Protein AF-A0A7S1SZM1-F1 (afdb_monomer)

Mean predicted aligned error: 5.39 Å

Secondary structure (DSSP, 8-state):
------SS----SS-------PPPSSTTTSSS--SS----SS----SSPPP-SS-------PPPSSTT-SS---SS----SS----SS----------SSSSSSSS--SS----SS----SS-----------STT-SSS----

Radius of gyration: 26.04 Å; Cα contacts (8 Å, |Δi|>4): 74; chains: 1; bounding box: 61×28×72 Å

Structure (mmCIF, N/CA/C/O backbone):
data_AF-A0A7S1SZM1-F1
#
_entry.id   AF-A0A7S1SZM1-F1
#
loop_
_atom_site.group_PDB
_atom_site.id
_atom_site.type_symbol
_atom_site.label_atom_id
_atom_site.label_alt_id
_atom_site.label_comp_id
_atom_site.label_asym_id
_atom_site.label_entity_id
_atom_site.label_seq_id
_atom_site.pdbx_PDB_ins_code
_atom_site.Cartn_x
_atom_site.Cartn_y
_atom_site.Cartn_z
_atom_site.occupancy
_atom_site.B_iso_or_equiv
_atom_site.auth_seq_id
_atom_site.auth_comp_id
_atom_site.auth_asym_id
_atom_site.auth_atom_id
_atom_site.pdbx_PDB_model_num
ATOM 1 N N . TYR A 1 1 ? 31.165 13.789 -30.036 1.00 45.91 1 TYR A N 1
ATOM 2 C CA . TYR A 1 1 ? 30.736 12.527 -29.411 1.00 45.91 1 TYR A CA 1
ATOM 3 C C . TYR A 1 1 ? 30.428 11.530 -30.510 1.00 45.91 1 TYR A C 1
ATOM 5 O O . TYR A 1 1 ? 29.556 11.804 -31.322 1.00 45.91 1 TYR A O 1
ATOM 13 N N . TYR A 1 2 ? 31.184 10.436 -30.593 1.00 59.00 2 TYR A N 1
ATOM 14 C CA . TYR A 1 2 ? 30.851 9.320 -31.479 1.00 59.00 2 TYR A CA 1
ATOM 15 C C . TYR A 1 2 ? 29.975 8.365 -30.669 1.00 59.00 2 TYR A C 1
ATOM 17 O O . TYR A 1 2 ? 30.460 7.737 -29.734 1.00 59.00 2 TYR A O 1
ATOM 25 N N . GLY A 1 3 ? 28.678 8.346 -30.960 1.00 83.19 3 GLY A N 1
ATOM 26 C CA . GLY A 1 3 ? 27.709 7.448 -30.333 1.00 83.19 3 GLY A CA 1
ATOM 27 C C . GLY A 1 3 ? 27.040 6.566 -31.381 1.00 83.19 3 GLY A C 1
ATOM 28 O O . GLY A 1 3 ? 27.082 6.869 -32.574 1.00 83.19 3 GLY A O 1
ATOM 29 N N . LEU A 1 4 ? 26.411 5.482 -30.935 1.00 90.06 4 LEU A N 1
ATOM 30 C CA . LEU A 1 4 ? 25.527 4.683 -31.776 1.00 90.06 4 LEU A CA 1
ATOM 31 C C . LEU A 1 4 ? 24.160 5.376 -31.858 1.00 90.06 4 LEU A C 1
ATOM 33 O O . LEU A 1 4 ? 23.518 5.596 -30.836 1.00 90.06 4 LEU A O 1
ATOM 37 N N . ASN A 1 5 ? 23.704 5.693 -33.068 1.00 92.81 5 ASN A N 1
ATOM 38 C CA . ASN A 1 5 ? 22.333 6.124 -33.324 1.00 92.81 5 ASN A CA 1
ATOM 39 C C . ASN A 1 5 ? 21.630 5.044 -34.154 1.00 92.81 5 ASN A C 1
ATOM 41 O O . ASN A 1 5 ? 22.126 4.668 -35.216 1.00 92.81 5 ASN A O 1
ATOM 45 N N . VAL A 1 6 ? 20.497 4.537 -33.667 1.00 93.81 6 VAL A N 1
ATOM 46 C CA . VAL A 1 6 ? 19.651 3.582 -34.393 1.00 93.81 6 VAL A CA 1
ATOM 47 C C . VAL A 1 6 ? 18.266 4.201 -34.539 1.00 93.81 6 VAL A C 1
ATOM 49 O O . VAL A 1 6 ? 17.638 4.534 -33.542 1.00 93.81 6 VAL A O 1
ATOM 52 N N . GLY A 1 7 ? 17.797 4.375 -35.777 1.00 93.19 7 GLY A N 1
ATOM 53 C CA . GLY A 1 7 ? 16.526 5.058 -36.066 1.00 93.19 7 GLY A CA 1
ATOM 54 C C . GLY A 1 7 ? 15.273 4.175 -36.014 1.00 93.19 7 GLY A C 1
ATOM 55 O O . GLY A 1 7 ? 14.173 4.682 -36.206 1.00 93.19 7 GLY A O 1
ATOM 56 N N . LEU A 1 8 ? 15.430 2.864 -35.806 1.00 94.06 8 LEU A N 1
ATOM 57 C CA . LEU A 1 8 ? 14.348 1.873 -35.741 1.00 94.06 8 LEU A CA 1
ATOM 58 C C . LEU A 1 8 ? 14.613 0.901 -34.572 1.00 94.06 8 LEU A C 1
ATOM 60 O O . LEU A 1 8 ? 15.025 1.318 -33.494 1.00 94.06 8 LEU A O 1
ATOM 64 N N . THR A 1 9 ? 14.380 -0.397 -34.766 1.00 94.56 9 THR A N 1
ATOM 65 C CA . THR A 1 9 ? 14.535 -1.434 -33.742 1.00 94.56 9 THR A CA 1
ATOM 66 C C . THR A 1 9 ? 15.941 -2.028 -33.738 1.00 94.56 9 THR A C 1
ATOM 68 O O . THR A 1 9 ? 16.487 -2.366 -34.788 1.00 94.56 9 THR A O 1
ATOM 71 N N . THR A 1 10 ? 16.480 -2.249 -32.540 1.00 95.69 10 THR A N 1
ATOM 72 C CA . THR A 1 10 ? 17.675 -3.071 -32.315 1.00 95.69 10 THR A CA 1
ATOM 73 C C . THR A 1 10 ? 17.266 -4.348 -31.587 1.00 95.69 10 THR A C 1
ATOM 75 O O . THR A 1 10 ? 16.550 -4.287 -30.591 1.00 95.69 10 THR A O 1
ATOM 78 N N . THR A 1 11 ? 17.741 -5.507 -32.042 1.00 96.38 11 THR A N 1
ATOM 79 C CA . THR A 1 11 ? 17.552 -6.792 -31.350 1.00 96.38 11 THR A CA 1
ATOM 80 C C . THR A 1 11 ? 18.909 -7.355 -30.950 1.00 96.38 11 THR A C 1
ATOM 82 O O . THR A 1 11 ? 19.776 -7.545 -31.800 1.00 96.38 11 THR A O 1
ATOM 85 N N . LEU A 1 12 ? 19.097 -7.631 -29.659 1.00 96.06 12 LEU A N 1
ATOM 86 C CA . LEU A 1 12 ? 20.296 -8.275 -29.127 1.00 96.06 12 LEU A CA 1
ATOM 87 C C . LEU A 1 12 ? 19.905 -9.668 -28.633 1.00 96.06 12 LEU A C 1
ATOM 89 O O . LEU A 1 12 ? 19.052 -9.806 -27.766 1.00 96.06 12 LEU A O 1
ATOM 93 N N . GLY A 1 13 ? 20.518 -10.713 -29.192 1.00 97.12 13 GLY A N 1
ATOM 94 C CA . GLY A 1 13 ? 20.198 -12.105 -28.841 1.00 97.12 13 GLY A CA 1
ATOM 95 C C . GLY A 1 13 ? 20.842 -12.601 -27.541 1.00 97.12 13 GLY A C 1
ATOM 96 O O . GLY A 1 13 ? 20.712 -13.774 -27.201 1.00 97.12 13 GLY A O 1
ATOM 97 N N . ARG A 1 14 ? 21.603 -11.742 -26.854 1.00 96.69 14 ARG A N 1
ATOM 98 C CA . ARG A 1 14 ? 22.339 -12.045 -25.619 1.00 96.69 14 ARG A CA 1
ATOM 99 C C . ARG A 1 14 ? 22.301 -10.828 -24.684 1.00 96.69 14 ARG A C 1
ATOM 101 O O . ARG A 1 14 ? 21.458 -9.951 -24.824 1.00 96.69 14 ARG A O 1
ATOM 108 N N . GLN A 1 15 ? 23.219 -10.797 -23.727 1.00 96.38 15 GLN A N 1
ATOM 109 C CA . GLN A 1 15 ? 23.346 -9.764 -22.711 1.00 96.38 15 GLN A CA 1
ATOM 110 C C . GLN A 1 15 ? 23.700 -8.388 -23.291 1.00 96.38 15 GLN A C 1
ATOM 112 O O . GLN A 1 15 ? 24.522 -8.270 -24.200 1.00 96.38 15 GLN A O 1
ATOM 117 N N . VAL A 1 16 ? 23.129 -7.357 -22.673 1.00 96.69 16 VAL A N 1
ATOM 118 C CA . VAL A 1 16 ? 23.573 -5.964 -22.761 1.00 96.69 16 VAL A CA 1
ATOM 119 C C . VAL A 1 16 ? 24.152 -5.589 -21.400 1.00 96.69 16 VAL A 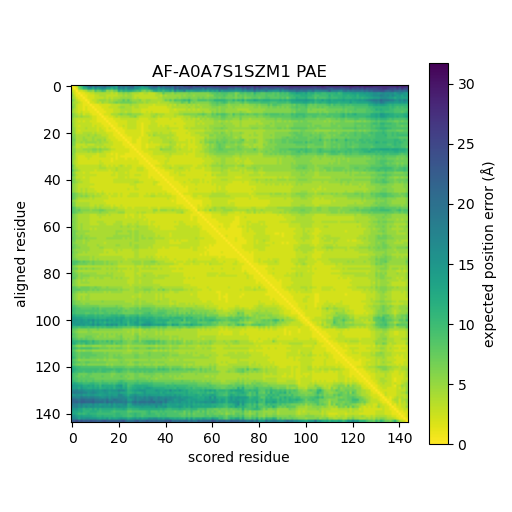C 1
ATOM 121 O O . VAL A 1 16 ? 23.562 -5.932 -20.379 1.00 96.69 16 VAL A O 1
ATOM 124 N N . SER A 1 17 ? 25.302 -4.921 -21.370 1.00 96.50 17 SER A N 1
ATOM 125 C CA . SER A 1 17 ? 25.926 -4.436 -20.136 1.00 96.50 17 SER A CA 1
ATOM 126 C C . SER A 1 17 ? 26.188 -2.941 -20.264 1.00 96.50 17 SER A C 1
ATOM 128 O O . SER A 1 17 ? 26.717 -2.494 -21.281 1.00 96.50 17 SER A O 1
ATOM 130 N N . MET A 1 18 ? 25.800 -2.189 -19.236 1.00 96.56 18 MET A N 1
ATOM 131 C CA . MET A 1 18 ? 26.128 -0.777 -19.068 1.00 96.56 18 MET A CA 1
ATOM 132 C C . MET A 1 18 ? 27.100 -0.673 -17.898 1.00 96.56 18 MET A C 1
ATOM 134 O O . MET A 1 18 ? 26.878 -1.299 -16.865 1.00 96.56 18 MET A O 1
ATOM 138 N N . LEU A 1 19 ? 28.194 0.060 -18.088 1.00 95.94 19 LEU A N 1
ATOM 139 C CA . LEU A 1 19 ? 29.314 0.094 -17.141 1.00 95.94 19 LEU A CA 1
ATOM 140 C C . LEU A 1 19 ? 29.366 1.374 -16.305 1.00 95.94 19 LEU A C 1
ATOM 142 O O . LEU A 1 19 ? 30.233 1.491 -15.446 1.00 95.94 19 LEU A O 1
ATOM 146 N N . ASP A 1 20 ? 28.487 2.338 -16.576 1.00 95.56 20 ASP A N 1
ATOM 147 C CA . ASP A 1 20 ? 28.383 3.532 -15.747 1.00 95.56 20 ASP A CA 1
ATOM 148 C C . ASP A 1 20 ? 27.796 3.144 -14.384 1.00 95.56 20 ASP A C 1
ATOM 150 O O . ASP A 1 20 ? 26.691 2.608 -14.301 1.00 95.56 20 ASP A O 1
ATOM 154 N N . THR A 1 21 ? 28.582 3.358 -13.330 1.00 95.44 21 THR A N 1
ATOM 155 C CA . THR A 1 21 ? 28.248 3.025 -11.940 1.00 95.44 21 THR A CA 1
ATOM 156 C C . THR A 1 21 ? 27.794 4.247 -11.146 1.00 95.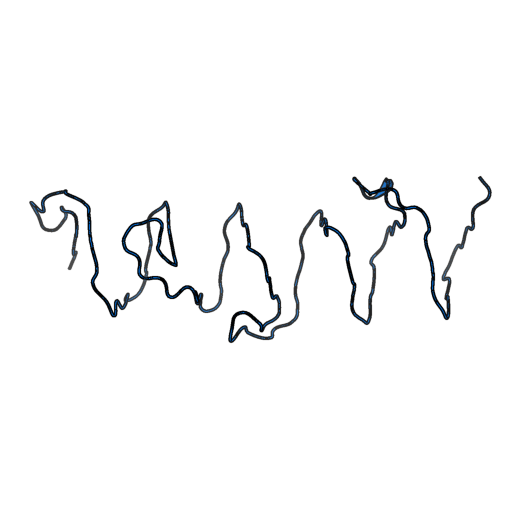44 21 THR A C 1
ATOM 158 O O . THR A 1 21 ? 27.751 4.189 -9.920 1.00 95.44 21 THR A O 1
ATOM 161 N N . THR A 1 22 ? 27.552 5.378 -11.807 1.00 94.81 22 THR A N 1
ATOM 162 C CA . THR A 1 22 ? 27.085 6.598 -11.147 1.00 94.81 22 THR A CA 1
ATOM 163 C C . THR A 1 22 ? 25.652 6.399 -10.661 1.00 94.81 22 THR A C 1
ATOM 165 O O . THR A 1 22 ? 24.771 6.043 -11.446 1.00 94.81 22 THR A O 1
ATOM 168 N N . ASP A 1 23 ? 25.412 6.634 -9.369 1.00 94.12 23 ASP A N 1
ATOM 169 C CA . ASP A 1 23 ? 24.061 6.610 -8.811 1.00 94.12 23 ASP A CA 1
ATOM 170 C C . ASP A 1 23 ? 23.204 7.697 -9.467 1.00 94.12 23 ASP A C 1
ATOM 172 O O . ASP A 1 23 ? 23.595 8.863 -9.548 1.00 94.12 23 ASP A O 1
ATOM 176 N N . ALA A 1 24 ? 22.009 7.321 -9.913 1.00 95.69 24 ALA A N 1
ATOM 177 C CA . ALA A 1 24 ? 21.058 8.266 -10.471 1.00 95.69 24 ALA A CA 1
ATOM 178 C C . ALA A 1 24 ? 20.295 8.974 -9.346 1.00 95.69 24 ALA A C 1
ATOM 180 O O . ALA A 1 24 ? 19.659 8.313 -8.523 1.00 95.69 24 ALA A O 1
ATOM 181 N N . THR A 1 25 ? 20.269 10.308 -9.352 1.00 93.75 25 THR A N 1
ATOM 182 C CA . THR A 1 25 ? 19.337 11.084 -8.508 1.00 93.75 25 THR A CA 1
ATOM 183 C C . THR A 1 25 ? 18.162 11.651 -9.308 1.00 93.75 25 THR A C 1
ATOM 185 O O . THR A 1 25 ? 17.185 12.146 -8.746 1.00 93.75 25 THR A O 1
ATOM 188 N N . SER A 1 26 ? 18.217 11.520 -10.636 1.00 93.88 26 SER A N 1
ATOM 189 C CA . SER A 1 26 ? 17.157 11.870 -11.579 1.00 93.88 26 SER A CA 1
ATOM 190 C C . SER A 1 26 ? 17.176 10.950 -12.804 1.00 93.88 26 SER A C 1
ATOM 192 O O . SER A 1 26 ? 18.149 10.239 -13.057 1.00 93.88 26 SER A O 1
ATOM 194 N N . ILE A 1 27 ? 16.116 10.996 -13.620 1.00 94.00 27 ILE A N 1
ATOM 195 C CA . ILE A 1 27 ? 16.035 10.189 -14.848 1.00 94.00 27 ILE A CA 1
ATOM 196 C C . ILE A 1 27 ? 17.148 10.506 -15.854 1.00 94.00 27 ILE A C 1
ATOM 198 O O . ILE A 1 27 ? 17.493 9.639 -16.640 1.00 94.00 27 ILE A O 1
ATOM 202 N N . SER A 1 28 ? 17.698 11.725 -15.868 1.00 91.56 28 SER A N 1
ATOM 203 C CA . SER A 1 28 ? 18.708 12.144 -16.852 1.00 91.56 28 SER A CA 1
ATOM 204 C C . SER A 1 28 ? 20.136 11.772 -16.465 1.00 91.56 28 SER A C 1
ATOM 206 O O . SER A 1 28 ? 21.019 11.816 -17.315 1.00 91.56 28 SER A O 1
ATOM 208 N N . GLU A 1 29 ? 20.363 11.430 -15.198 1.00 92.31 29 GLU A N 1
ATOM 209 C CA . GLU A 1 29 ? 21.671 11.012 -14.680 1.00 92.31 29 GLU A CA 1
ATOM 210 C C . GLU A 1 29 ? 21.875 9.495 -14.759 1.00 92.31 29 GLU A C 1
ATOM 212 O O . GLU A 1 29 ? 22.987 9.014 -14.574 1.00 92.31 29 GLU A O 1
ATOM 217 N N . ALA A 1 30 ? 20.814 8.730 -15.026 1.00 94.81 30 ALA A N 1
ATOM 218 C CA . ALA A 1 30 ? 20.876 7.277 -15.040 1.00 94.81 30 ALA A CA 1
ATOM 219 C C . ALA A 1 30 ? 21.697 6.725 -16.217 1.00 94.81 30 ALA A C 1
ATOM 221 O O . ALA A 1 30 ? 21.572 7.178 -17.356 1.00 94.81 30 ALA A O 1
ATOM 222 N N . ALA A 1 31 ? 22.440 5.644 -15.957 1.00 95.62 31 ALA A N 1
ATOM 223 C CA . ALA A 1 31 ? 23.192 4.887 -16.963 1.00 95.62 31 ALA A CA 1
ATOM 224 C C . ALA A 1 31 ? 22.320 4.368 -18.128 1.00 95.62 31 ALA A C 1
ATOM 226 O O . ALA A 1 31 ? 22.805 4.159 -19.241 1.00 95.62 31 ALA A O 1
ATOM 227 N N . VAL A 1 32 ? 21.027 4.144 -17.872 1.00 95.62 32 VAL A N 1
ATOM 228 C CA . VAL A 1 32 ? 20.024 3.779 -18.877 1.00 95.62 32 VAL A CA 1
ATOM 229 C C . VAL A 1 32 ? 18.832 4.710 -18.743 1.00 95.62 32 VAL A C 1
ATOM 231 O O . VAL A 1 32 ? 18.235 4.808 -17.674 1.00 95.62 32 VAL A O 1
ATOM 234 N N . THR A 1 33 ? 18.440 5.329 -19.853 1.00 95.19 33 THR A N 1
ATOM 235 C CA . THR A 1 33 ? 17.230 6.146 -19.945 1.00 95.19 33 THR A CA 1
ATOM 236 C C . THR A 1 33 ? 16.332 5.614 -21.056 1.00 95.19 33 THR A C 1
ATOM 238 O O . THR A 1 33 ? 16.794 5.238 -22.134 1.00 95.19 33 THR A O 1
ATOM 241 N N . LEU A 1 34 ? 15.032 5.538 -20.780 1.00 95.25 34 LEU A N 1
ATOM 242 C CA . LEU A 1 34 ? 14.015 5.060 -21.713 1.00 95.25 34 LEU A CA 1
ATOM 243 C C . LEU A 1 34 ? 12.926 6.124 -21.785 1.00 95.25 34 LEU A C 1
ATOM 245 O O . LEU A 1 34 ? 12.262 6.401 -20.793 1.00 95.25 34 LEU A O 1
ATOM 249 N N . SER A 1 35 ? 12.744 6.738 -22.954 1.00 94.00 35 SER A N 1
ATOM 250 C CA . SER A 1 35 ? 11.673 7.727 -23.147 1.00 94.00 35 SER A CA 1
ATOM 251 C C . SER A 1 35 ? 10.286 7.085 -23.292 1.00 94.00 35 SER A C 1
ATOM 253 O O . SER A 1 35 ? 9.280 7.776 -23.173 1.00 94.00 35 SER A O 1
ATOM 255 N N . GLY A 1 36 ? 10.235 5.780 -23.588 1.00 95.38 36 GLY A N 1
ATOM 256 C CA . GLY A 1 36 ? 9.014 4.976 -23.660 1.00 95.38 36 GLY A CA 1
ATOM 257 C C . GLY A 1 36 ? 8.905 3.971 -22.510 1.00 95.38 36 GLY A C 1
ATOM 258 O O . GLY A 1 36 ? 9.680 4.006 -21.559 1.00 95.38 36 GLY A O 1
ATOM 259 N N . GLY A 1 37 ? 7.945 3.050 -22.613 1.00 95.94 37 GLY A N 1
ATOM 260 C CA . GLY A 1 37 ? 7.764 1.983 -21.627 1.00 95.94 37 GLY A CA 1
ATOM 261 C C . GLY A 1 37 ? 8.875 0.926 -21.659 1.00 95.94 37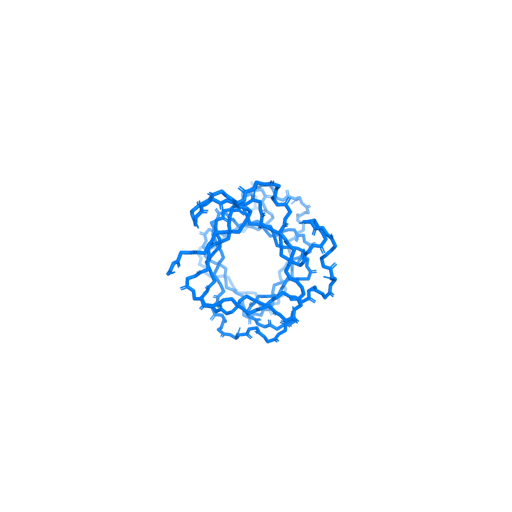 GLY A C 1
ATOM 262 O O . GLY A 1 37 ? 9.496 0.682 -22.693 1.00 95.94 37 GLY A O 1
ATOM 263 N N . MET A 1 38 ? 9.073 0.264 -20.520 1.00 96.69 38 MET A N 1
ATOM 264 C CA . MET A 1 38 ? 9.905 -0.930 -20.373 1.00 96.69 38 MET A CA 1
ATOM 265 C C . MET A 1 38 ? 8.995 -2.157 -20.264 1.00 96.69 38 MET A C 1
ATOM 267 O O . MET A 1 38 ? 8.097 -2.180 -19.427 1.00 96.69 38 MET A O 1
ATOM 271 N N . GLY A 1 39 ? 9.244 -3.186 -21.073 1.00 96.94 39 GLY A N 1
ATOM 272 C CA . GLY A 1 39 ? 8.615 -4.497 -20.919 1.00 96.94 39 GLY A CA 1
ATOM 273 C C . GLY A 1 39 ? 9.633 -5.519 -20.429 1.00 96.94 39 GLY A C 1
ATOM 274 O O . GLY A 1 39 ? 10.696 -5.657 -21.032 1.00 96.94 39 GLY A O 1
ATOM 275 N N . VAL A 1 40 ? 9.304 -6.257 -19.368 1.00 97.81 40 VAL A N 1
ATOM 276 C CA . VAL A 1 40 ? 10.141 -7.343 -18.841 1.00 97.81 40 VAL A CA 1
ATOM 277 C C . VAL A 1 40 ? 9.277 -8.594 -18.715 1.00 97.81 40 VAL A C 1
ATOM 279 O O . VAL A 1 40 ? 8.253 -8.581 -18.046 1.00 97.81 40 VAL A O 1
ATOM 282 N N . ALA A 1 41 ? 9.657 -9.673 -19.400 1.00 97.56 41 ALA A N 1
ATOM 283 C CA . ALA A 1 41 ? 8.883 -10.923 -19.425 1.00 97.56 41 ALA A CA 1
ATOM 284 C C . ALA A 1 41 ? 9.155 -11.848 -18.222 1.00 97.56 41 ALA A C 1
ATOM 286 O O . ALA A 1 41 ? 8.564 -12.922 -18.108 1.00 97.56 41 ALA A O 1
ATOM 287 N N . LYS A 1 42 ? 10.130 -11.477 -17.395 1.00 97.50 42 LYS A N 1
ATOM 288 C CA . LYS A 1 42 ? 10.669 -12.229 -16.261 1.00 97.50 42 LYS A CA 1
ATOM 289 C C . LYS A 1 42 ? 10.957 -11.247 -15.126 1.00 97.50 42 LYS A C 1
ATOM 291 O O . LYS A 1 42 ? 10.583 -10.080 -15.208 1.00 97.50 42 LYS A O 1
ATOM 296 N N . ASP A 1 43 ? 11.630 -11.730 -14.098 1.00 97.50 43 ASP A N 1
ATOM 297 C CA . ASP A 1 43 ? 11.896 -10.966 -12.889 1.00 97.50 43 ASP A CA 1
ATOM 298 C C . ASP A 1 43 ? 12.861 -9.800 -13.135 1.00 97.50 43 ASP A C 1
ATOM 300 O O . ASP A 1 43 ? 13.752 -9.852 -13.990 1.00 97.50 43 ASP A O 1
ATOM 304 N N . VAL A 1 44 ? 12.689 -8.745 -12.341 1.00 97.75 44 VAL A N 1
ATOM 305 C CA . VAL A 1 44 ? 13.612 -7.612 -12.250 1.00 97.75 44 VAL A CA 1
ATOM 306 C C . VAL A 1 44 ? 14.254 -7.655 -10.872 1.00 97.75 44 VAL A C 1
ATOM 308 O O . VAL A 1 44 ? 13.560 -7.605 -9.862 1.00 97.75 44 VAL A O 1
ATOM 311 N N . HIS A 1 45 ? 15.581 -7.736 -10.822 1.00 97.56 45 HIS A N 1
ATOM 312 C CA . HIS A 1 45 ? 16.335 -7.709 -9.571 1.00 97.56 45 HIS A CA 1
ATOM 313 C C . HIS A 1 45 ? 16.962 -6.324 -9.403 1.00 97.56 45 HIS A C 1
ATOM 315 O O . HIS A 1 45 ? 17.824 -5.936 -10.192 1.00 97.56 45 HIS A O 1
ATOM 321 N N . ILE A 1 46 ? 16.538 -5.586 -8.377 1.00 97.25 46 ILE A N 1
ATOM 322 C CA . ILE A 1 46 ? 17.079 -4.266 -8.037 1.00 97.25 46 ILE A CA 1
ATOM 323 C C . ILE A 1 46 ? 17.918 -4.414 -6.767 1.00 97.25 46 ILE A C 1
ATOM 325 O O . ILE A 1 46 ? 17.400 -4.795 -5.725 1.00 97.25 46 ILE A O 1
ATOM 329 N N . GLY A 1 47 ? 19.221 -4.138 -6.856 1.00 96.00 47 GLY A N 1
ATOM 330 C CA . GLY A 1 47 ? 20.124 -4.204 -5.697 1.00 96.00 47 GLY A CA 1
ATOM 331 C C . GLY A 1 47 ? 20.062 -2.977 -4.778 1.00 96.00 47 GLY A C 1
ATOM 332 O O . GLY A 1 47 ? 20.590 -3.025 -3.673 1.00 96.00 47 GLY A O 1
ATOM 333 N N . GLY A 1 48 ? 19.450 -1.885 -5.246 1.00 94.38 48 GLY A N 1
ATOM 334 C CA . GLY A 1 48 ? 19.249 -0.642 -4.500 1.00 94.38 48 GLY A CA 1
ATOM 335 C C . GLY A 1 48 ? 17.768 -0.294 -4.335 1.00 94.38 48 GLY A C 1
ATOM 336 O O . GLY A 1 48 ? 16.902 -1.164 -4.335 1.00 94.38 48 GLY A O 1
ATOM 337 N N . ASN A 1 49 ? 17.472 0.999 -4.226 1.00 95.06 49 ASN A N 1
ATOM 338 C CA . ASN A 1 49 ? 16.102 1.485 -4.072 1.00 95.06 49 ASN A CA 1
ATOM 339 C C . ASN A 1 49 ? 15.391 1.625 -5.425 1.00 95.06 49 ASN A C 1
ATOM 341 O O . ASN A 1 49 ? 15.998 2.011 -6.425 1.00 95.06 49 ASN A O 1
ATOM 345 N N . LEU A 1 50 ? 14.078 1.386 -5.434 1.00 96.25 50 LEU A N 1
ATOM 346 C CA . LEU A 1 50 ? 13.202 1.716 -6.555 1.00 96.25 50 LEU A CA 1
ATOM 347 C C . LEU A 1 50 ? 12.528 3.070 -6.299 1.00 96.25 50 LEU A C 1
ATOM 349 O O . LEU A 1 50 ? 11.732 3.206 -5.374 1.00 96.25 50 LEU A O 1
ATOM 353 N N . PHE A 1 51 ? 12.812 4.058 -7.146 1.00 95.69 51 PHE A N 1
ATOM 354 C CA . PHE A 1 51 ? 12.156 5.365 -7.115 1.00 95.69 51 PHE A CA 1
ATOM 355 C C . PHE A 1 51 ? 11.108 5.456 -8.227 1.00 95.69 51 PHE A C 1
ATOM 357 O O . PHE A 1 51 ? 11.432 5.305 -9.404 1.00 95.69 51 PHE A O 1
ATOM 364 N N . VAL A 1 52 ? 9.852 5.727 -7.863 1.00 96.31 52 VAL A N 1
ATOM 365 C CA . VAL A 1 52 ? 8.731 5.854 -8.807 1.00 96.31 52 VAL A CA 1
ATOM 366 C C . VAL A 1 52 ? 8.080 7.218 -8.623 1.00 96.31 52 VAL A C 1
ATOM 368 O O . VAL A 1 52 ? 7.555 7.518 -7.559 1.00 96.31 52 VAL A O 1
ATOM 371 N N . ALA A 1 53 ? 8.111 8.052 -9.664 1.00 94.62 53 ALA A N 1
ATOM 372 C CA . 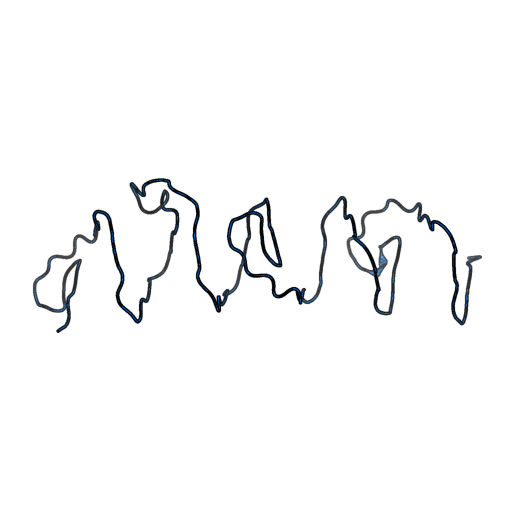ALA A 1 53 ? 7.618 9.431 -9.590 1.00 94.62 53 ALA A CA 1
ATOM 373 C C . ALA A 1 53 ? 6.084 9.549 -9.523 1.00 94.62 53 ALA A C 1
ATOM 375 O O . ALA A 1 53 ? 5.560 10.593 -9.146 1.00 94.62 53 ALA A O 1
ATOM 376 N N . SER A 1 54 ? 5.361 8.512 -9.948 1.00 95.25 54 SER A N 1
ATOM 377 C CA . SER A 1 54 ? 3.896 8.489 -9.942 1.00 95.25 54 SER A CA 1
ATOM 378 C C . SER A 1 54 ? 3.386 7.387 -9.020 1.00 95.25 54 SER A C 1
ATOM 380 O O . SER A 1 54 ? 3.423 7.549 -7.808 1.00 95.25 54 SER A O 1
ATOM 382 N N . GLY A 1 55 ? 2.924 6.264 -9.563 1.00 95.50 55 GLY A N 1
ATOM 383 C CA . GLY A 1 55 ? 2.389 5.167 -8.767 1.00 95.50 55 GLY A CA 1
ATOM 384 C C . GLY A 1 55 ? 2.764 3.815 -9.346 1.00 95.50 55 GLY A C 1
ATOM 385 O O . GLY A 1 55 ? 3.242 3.714 -10.477 1.00 95.50 55 GLY A O 1
ATOM 386 N N . ILE A 1 56 ? 2.522 2.783 -8.549 1.00 97.62 56 ILE A N 1
ATOM 387 C CA . ILE A 1 56 ? 2.695 1.382 -8.918 1.00 97.62 56 ILE A CA 1
ATOM 388 C C . ILE A 1 56 ? 1.313 0.734 -8.867 1.00 97.62 56 ILE A C 1
ATOM 390 O O . ILE A 1 56 ? 0.549 0.972 -7.933 1.00 97.62 56 ILE A O 1
ATOM 394 N N . GLN A 1 57 ? 0.990 -0.077 -9.870 1.00 97.56 57 GLN A N 1
ATOM 395 C CA . GLN A 1 57 ? -0.209 -0.904 -9.874 1.00 97.56 57 GLN A CA 1
ATOM 396 C C . GLN A 1 57 ? 0.204 -2.370 -9.962 1.00 97.56 57 GLN A C 1
ATOM 398 O O . GLN A 1 57 ? 0.888 -2.770 -10.903 1.00 97.56 57 GLN A O 1
ATOM 403 N N . PHE A 1 58 ? -0.257 -3.164 -9.002 1.00 97.81 58 PHE A N 1
ATOM 404 C CA . PHE A 1 58 ? -0.178 -4.618 -9.048 1.00 97.81 58 PHE A CA 1
ATOM 405 C C . PHE A 1 58 ? -1.491 -5.147 -9.625 1.00 97.81 58 PHE A C 1
ATOM 407 O O . PHE A 1 58 ? -2.568 -4.717 -9.216 1.00 97.81 58 PHE A O 1
ATOM 414 N N . THR A 1 59 ? -1.401 -6.021 -10.625 1.00 97.75 59 THR A N 1
ATOM 415 C CA . THR A 1 59 ? -2.570 -6.608 -11.307 1.00 97.75 59 THR A CA 1
ATOM 416 C C . THR A 1 59 ? -2.776 -8.077 -10.966 1.00 97.75 59 THR A C 1
ATOM 418 O O . THR A 1 59 ? -3.796 -8.649 -11.346 1.00 97.75 59 THR A O 1
ATOM 421 N N . ASP A 1 60 ? -1.833 -8.681 -10.240 1.00 98.12 60 ASP A N 1
ATOM 422 C CA . ASP A 1 60 ? -2.057 -9.973 -9.612 1.00 98.12 60 ASP A CA 1
ATOM 423 C C . ASP A 1 60 ? -3.212 -9.833 -8.608 1.00 98.12 60 ASP A C 1
ATOM 425 O O . ASP A 1 60 ? -3.272 -8.882 -7.830 1.00 98.12 60 ASP A O 1
ATOM 429 N N . THR A 1 61 ? -4.165 -10.756 -8.688 1.00 97.56 61 THR A N 1
ATOM 430 C CA . THR A 1 61 ? -5.394 -10.769 -7.877 1.00 97.56 61 THR A CA 1
ATOM 431 C C . THR A 1 61 ? -5.356 -11.851 -6.803 1.00 97.56 61 THR A C 1
ATOM 433 O O . THR A 1 61 ? -6.369 -12.115 -6.159 1.00 97.56 61 THR A O 1
ATOM 436 N N . THR A 1 62 ? -4.199 -12.490 -6.619 1.00 98.00 62 THR A N 1
ATOM 437 C CA . THR A 1 62 ? -3.973 -13.486 -5.575 1.00 98.00 62 THR A CA 1
ATOM 438 C C . THR A 1 62 ? -4.155 -12.842 -4.202 1.00 98.00 62 THR A C 1
ATOM 440 O O . THR A 1 62 ? -3.421 -11.920 -3.838 1.00 98.00 62 THR A O 1
ATOM 443 N N . ASP A 1 63 ? -5.148 -13.329 -3.458 1.00 97.94 63 ASP A N 1
ATOM 444 C CA . ASP A 1 63 ? -5.420 -12.891 -2.090 1.00 97.94 63 ASP A CA 1
ATOM 445 C C . ASP A 1 63 ? -4.293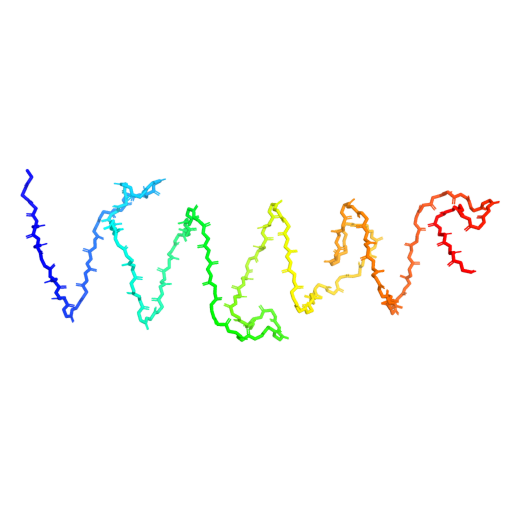 -13.323 -1.140 1.00 97.94 63 ASP A C 1
ATOM 447 O O . ASP A 1 63 ? -3.596 -14.313 -1.388 1.00 97.94 63 ASP A O 1
ATOM 451 N N . SER A 1 64 ? -4.116 -12.580 -0.052 1.00 98.19 64 SER A N 1
ATOM 452 C CA . SER A 1 64 ? -3.143 -12.908 0.988 1.00 98.19 64 SER A CA 1
ATOM 453 C C . SER A 1 64 ? -3.801 -13.795 2.040 1.00 98.19 64 SER A C 1
ATOM 455 O O . SER A 1 64 ? -4.826 -13.440 2.622 1.00 98.19 64 SER A O 1
ATOM 457 N N . THR A 1 65 ? -3.214 -14.964 2.289 1.00 97.19 65 THR A N 1
ATOM 458 C CA . THR A 1 65 ? -3.689 -15.894 3.328 1.00 97.19 65 THR A CA 1
ATOM 459 C C . THR A 1 65 ? -2.779 -15.929 4.553 1.00 97.19 65 THR A C 1
ATOM 461 O O . THR A 1 65 ? -3.187 -16.407 5.610 1.00 97.19 65 THR A O 1
ATOM 464 N N . ASP A 1 66 ? -1.560 -15.414 4.412 1.00 97.06 66 ASP A N 1
ATOM 465 C CA . ASP A 1 66 ? -0.562 -15.217 5.459 1.00 97.06 66 ASP A CA 1
ATOM 466 C C . ASP A 1 66 ? 0.426 -14.108 5.043 1.00 97.06 66 ASP A C 1
ATOM 468 O O . ASP A 1 66 ? 0.337 -13.545 3.951 1.00 97.06 66 ASP A O 1
ATOM 472 N N . LYS A 1 67 ? 1.399 -13.809 5.910 1.00 97.25 67 LYS A N 1
ATOM 473 C CA . LYS A 1 67 ? 2.397 -12.753 5.684 1.00 97.25 67 LYS A CA 1
ATOM 474 C C . LYS A 1 67 ? 3.332 -12.978 4.481 1.00 97.25 67 LYS A C 1
ATOM 476 O O . LYS A 1 67 ? 4.022 -12.040 4.101 1.00 97.25 67 LYS A O 1
ATOM 481 N N . ASP A 1 68 ? 3.366 -14.184 3.911 1.00 97.69 68 ASP A N 1
ATOM 482 C CA . ASP A 1 68 ? 4.313 -14.592 2.864 1.00 97.69 68 ASP A CA 1
ATOM 483 C C . ASP A 1 68 ? 3.613 -14.850 1.512 1.00 97.69 68 ASP A C 1
ATOM 485 O O . ASP A 1 68 ? 4.224 -15.360 0.569 1.00 97.69 68 ASP A O 1
ATOM 489 N N . THR A 1 69 ? 2.322 -14.512 1.399 1.00 97.38 69 THR A N 1
ATOM 490 C CA . THR A 1 69 ? 1.487 -14.774 0.218 1.00 97.38 69 THR A CA 1
ATOM 491 C C . THR A 1 69 ? 0.706 -13.543 -0.241 1.00 97.38 69 THR A C 1
ATOM 493 O O . THR A 1 69 ? 0.416 -12.628 0.530 1.00 97.38 69 THR A O 1
ATOM 496 N N . GLY A 1 70 ? 0.322 -13.548 -1.520 1.00 97.38 70 GLY A N 1
ATOM 497 C CA . GLY A 1 70 ? -0.500 -12.517 -2.154 1.00 97.38 70 GLY A CA 1
ATOM 498 C C . GLY A 1 70 ? 0.239 -11.751 -3.251 1.00 97.38 70 GLY A C 1
ATOM 499 O O . GLY A 1 70 ? 1.392 -12.034 -3.574 1.00 97.38 70 GLY A O 1
ATOM 500 N N . ALA A 1 71 ? -0.441 -10.762 -3.830 1.00 97.88 71 ALA A N 1
ATOM 501 C CA . ALA A 1 71 ? 0.077 -9.951 -4.936 1.00 97.88 71 ALA A CA 1
ATOM 502 C C . ALA A 1 71 ? 1.272 -9.045 -4.570 1.00 97.88 71 ALA A C 1
ATOM 504 O O . ALA A 1 71 ? 2.007 -8.597 -5.453 1.00 97.88 71 ALA A O 1
ATOM 505 N N . LEU A 1 72 ? 1.444 -8.732 -3.284 1.00 97.56 72 LEU A N 1
ATOM 506 C CA . LEU A 1 72 ? 2.510 -7.879 -2.772 1.00 97.56 72 LEU A CA 1
ATOM 507 C C . LEU A 1 72 ? 2.926 -8.362 -1.377 1.00 97.56 72 LEU A C 1
ATOM 509 O O . LEU A 1 72 ? 2.126 -8.311 -0.448 1.00 97.56 72 LEU A O 1
ATOM 513 N N . VAL A 1 73 ? 4.185 -8.782 -1.240 1.00 98.00 73 VAL A N 1
ATOM 514 C CA . VAL A 1 73 ? 4.801 -9.200 0.029 1.00 98.00 73 VAL A CA 1
ATOM 515 C C . VAL A 1 73 ? 5.917 -8.219 0.380 1.00 98.00 73 VAL A C 1
ATOM 517 O O . VAL A 1 73 ? 6.778 -7.928 -0.453 1.00 98.00 73 VAL A O 1
ATOM 520 N N . LEU A 1 74 ? 5.893 -7.687 1.604 1.00 97.31 74 LEU A N 1
ATOM 521 C CA . LEU A 1 74 ? 6.941 -6.823 2.147 1.00 97.31 74 LEU A CA 1
ATOM 522 C C . LEU A 1 74 ? 7.537 -7.494 3.383 1.00 97.31 74 LEU A C 1
ATOM 524 O O . LEU A 1 74 ? 6.881 -7.598 4.411 1.00 97.31 74 LEU A O 1
ATOM 528 N N . GLU A 1 75 ? 8.806 -7.882 3.293 1.00 96.75 75 GLU A N 1
ATOM 529 C CA . GLU A 1 75 ? 9.567 -8.419 4.434 1.00 96.75 75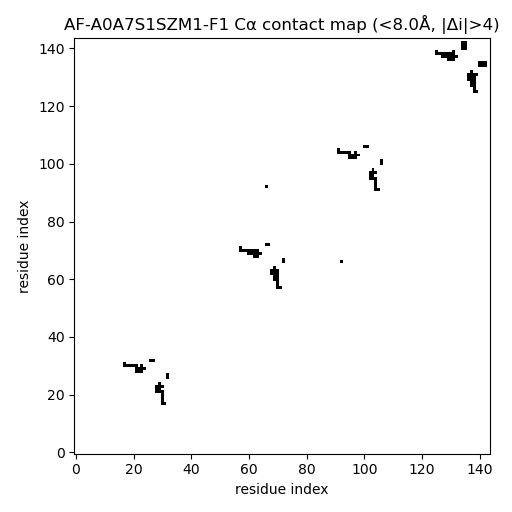 GLU A CA 1
ATOM 530 C C . GLU A 1 75 ? 9.938 -7.332 5.461 1.00 96.75 75 GLU A C 1
ATOM 532 O O . GLU A 1 75 ? 10.271 -7.617 6.609 1.00 96.75 75 GLU A O 1
ATOM 537 N N . GLY A 1 76 ? 9.924 -6.066 5.030 1.00 96.62 76 GLY A N 1
ATOM 538 C CA . GLY A 1 76 ? 10.141 -4.897 5.878 1.00 96.62 76 GLY A CA 1
ATOM 539 C C . GLY A 1 76 ? 8.835 -4.221 6.303 1.00 96.62 76 GLY A C 1
ATOM 540 O O . GLY A 1 76 ? 7.737 -4.659 5.974 1.00 96.62 76 GLY A O 1
ATOM 541 N N . GLY A 1 77 ? 8.960 -3.100 7.015 1.00 96.94 77 GLY A N 1
ATOM 542 C CA . GLY A 1 77 ? 7.808 -2.271 7.368 1.00 96.94 77 GLY A CA 1
ATOM 543 C C . GLY A 1 77 ? 7.197 -1.548 6.162 1.00 96.94 77 GLY A C 1
ATOM 544 O O . GLY A 1 77 ? 7.871 -1.277 5.167 1.00 96.94 77 GLY A O 1
ATOM 545 N N . LEU A 1 78 ? 5.925 -1.172 6.296 1.00 97.69 78 LEU A N 1
ATOM 546 C CA . LEU A 1 78 ? 5.205 -0.329 5.346 1.00 97.69 78 LEU A CA 1
ATOM 547 C C . LEU A 1 78 ? 4.902 1.026 5.994 1.00 97.69 78 LEU A C 1
ATOM 549 O O . LEU A 1 78 ? 4.151 1.100 6.963 1.00 97.69 78 LEU A O 1
ATOM 553 N N . GLY A 1 79 ? 5.471 2.099 5.447 1.00 98.00 79 GLY A N 1
ATOM 554 C CA . GLY A 1 79 ? 5.101 3.470 5.799 1.00 98.00 79 GLY A CA 1
ATOM 555 C C . GLY A 1 79 ? 4.075 4.023 4.813 1.00 98.00 79 GLY A C 1
ATOM 556 O O . GLY A 1 79 ? 4.277 3.926 3.603 1.00 98.00 79 GLY A O 1
ATOM 557 N N . VAL A 1 80 ? 2.997 4.626 5.318 1.00 98.00 80 VAL A N 1
ATOM 558 C CA . VAL A 1 80 ? 1.994 5.319 4.497 1.00 98.00 80 VAL A CA 1
ATOM 559 C C . VAL A 1 80 ? 1.684 6.672 5.132 1.00 98.00 80 VAL A C 1
ATOM 561 O O . VAL A 1 80 ? 1.160 6.731 6.238 1.00 98.00 80 VAL A O 1
ATOM 564 N N . GLU A 1 81 ? 2.027 7.757 4.437 1.00 98.06 81 GLU A N 1
ATOM 565 C CA . GLU A 1 81 ? 1.823 9.133 4.927 1.00 98.06 81 GLU A CA 1
ATOM 566 C C . GLU A 1 81 ? 0.353 9.574 4.838 1.00 98.06 81 GLU A C 1
ATOM 568 O O . GLU A 1 81 ? -0.145 10.349 5.650 1.00 98.06 81 GLU A O 1
ATOM 573 N N . LEU A 1 82 ? -0.348 9.084 3.815 1.00 97.88 82 LEU A N 1
ATOM 574 C CA . LEU A 1 82 ? -1.752 9.390 3.559 1.00 97.88 82 LEU A CA 1
ATOM 575 C C . LEU A 1 82 ? -2.641 8.187 3.901 1.00 97.88 82 LEU A C 1
ATOM 577 O O . LEU A 1 82 ? -2.208 7.192 4.474 1.00 97.88 82 LEU A O 1
ATOM 581 N N . SER A 1 83 ? -3.925 8.285 3.576 1.00 97.62 83 SER A N 1
ATOM 582 C CA . SER A 1 83 ? -4.899 7.244 3.891 1.00 97.62 83 SER A CA 1
ATOM 583 C C . SER A 1 83 ? -4.724 5.979 3.043 1.00 97.62 83 SER A C 1
ATOM 585 O O . SER A 1 83 ? -4.492 6.055 1.836 1.00 97.62 83 SER A O 1
ATOM 587 N N . THR A 1 84 ? -4.977 4.824 3.661 1.00 97.88 84 THR A N 1
ATOM 588 C CA . THR A 1 84 ? -5.114 3.522 2.991 1.00 97.88 84 THR A CA 1
ATOM 589 C C . THR A 1 84 ? -6.572 3.071 3.041 1.00 97.88 84 THR A C 1
ATOM 591 O O . THR A 1 84 ? -7.217 3.173 4.082 1.00 97.88 84 THR A O 1
ATOM 594 N N . ASN A 1 85 ? -7.092 2.541 1.931 1.00 98.12 85 ASN A N 1
ATOM 595 C CA . ASN A 1 85 ? -8.396 1.874 1.884 1.00 98.12 85 ASN A CA 1
ATOM 596 C C . ASN A 1 85 ? -8.188 0.374 1.670 1.00 98.12 85 ASN A C 1
ATOM 598 O O . ASN A 1 85 ? -7.503 -0.016 0.725 1.00 98.12 85 ASN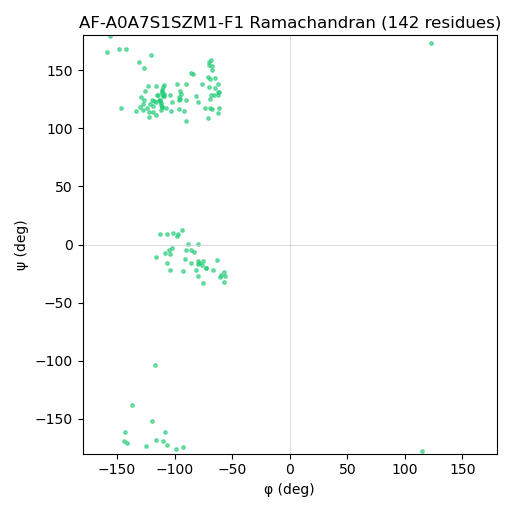 A O 1
ATOM 602 N N . LEU A 1 86 ? -8.796 -0.453 2.521 1.00 97.88 86 LEU A N 1
ATOM 603 C CA . LEU A 1 86 ? -8.725 -1.910 2.444 1.00 97.88 86 LEU A CA 1
ATOM 604 C C . LEU A 1 86 ? -10.101 -2.439 2.036 1.00 97.88 86 LEU A C 1
ATOM 606 O O . LEU A 1 86 ? -11.085 -2.211 2.735 1.00 97.88 86 LEU A O 1
ATOM 610 N N . GLY A 1 87 ? -10.175 -3.108 0.884 1.00 97.38 87 GLY A N 1
ATOM 611 C CA . GLY A 1 87 ? -11.421 -3.711 0.395 1.00 97.38 87 GLY A CA 1
ATOM 612 C C . GLY A 1 87 ? -11.738 -5.071 1.024 1.00 97.38 87 GLY A C 1
ATOM 613 O O . GLY A 1 87 ? -12.893 -5.491 1.008 1.00 97.38 87 GLY A O 1
ATOM 614 N N . GLY A 1 88 ? -10.718 -5.749 1.559 1.00 96.81 88 GLY A N 1
ATOM 615 C CA . GLY A 1 88 ? -10.827 -7.029 2.257 1.00 96.81 88 GLY A CA 1
ATOM 616 C C . GLY A 1 88 ? -10.610 -6.899 3.765 1.00 96.81 88 GLY A C 1
ATOM 617 O O . GLY A 1 88 ? -10.701 -5.814 4.341 1.00 96.81 88 GLY A O 1
ATOM 618 N N . THR A 1 89 ? -10.305 -8.024 4.404 1.00 97.56 89 THR A N 1
ATOM 619 C CA . THR A 1 89 ? -10.000 -8.083 5.838 1.00 97.56 89 THR A CA 1
ATOM 620 C C . THR A 1 89 ? -8.591 -7.562 6.114 1.00 97.56 89 THR A C 1
ATOM 622 O O . THR A 1 89 ? -7.649 -7.917 5.412 1.00 97.56 89 THR A O 1
ATOM 625 N N . LEU A 1 90 ? -8.431 -6.768 7.175 1.00 97.56 90 LEU A N 1
ATOM 626 C CA . LEU A 1 90 ? -7.123 -6.493 7.770 1.00 97.56 90 LEU A CA 1
ATOM 627 C C . LEU A 1 90 ? -6.861 -7.514 8.885 1.00 97.56 90 LEU A C 1
ATOM 629 O O . LEU A 1 90 ? -7.553 -7.497 9.902 1.00 97.56 90 LEU A O 1
ATOM 633 N N . THR A 1 91 ? -5.857 -8.368 8.700 1.00 97.62 91 THR A N 1
ATOM 634 C CA . THR A 1 91 ? -5.373 -9.311 9.720 1.00 97.62 91 THR A CA 1
ATOM 635 C C . THR A 1 91 ? -3.996 -8.866 10.201 1.00 97.62 91 THR A C 1
ATOM 637 O O . THR A 1 91 ? -3.107 -8.633 9.387 1.00 97.62 91 THR A O 1
ATOM 640 N N . VAL A 1 92 ? -3.806 -8.758 11.519 1.00 97.44 92 VAL A N 1
ATOM 641 C CA . VAL A 1 92 ? -2.522 -8.389 12.136 1.00 97.44 92 VAL A CA 1
ATOM 642 C C . VAL A 1 92 ? -1.980 -9.588 12.909 1.00 97.44 92 VAL A C 1
ATOM 644 O O . VAL A 1 92 ? -2.671 -10.134 13.763 1.00 97.44 92 VAL A O 1
ATOM 647 N N . HIS A 1 93 ? -0.758 -10.012 12.583 1.00 96.75 93 HIS A N 1
ATOM 648 C CA . HIS A 1 93 ? -0.156 -11.248 13.099 1.00 96.75 93 HIS A CA 1
ATOM 649 C C . HIS A 1 93 ? 0.647 -11.077 14.396 1.00 96.75 93 HIS A C 1
ATOM 651 O O . HIS A 1 93 ? 1.132 -12.070 14.932 1.00 96.75 93 HIS A O 1
ATOM 657 N N . ASP A 1 94 ? 0.813 -9.850 14.894 1.00 96.50 94 ASP A N 1
ATOM 658 C CA . ASP A 1 94 ? 1.452 -9.624 16.189 1.00 96.50 94 ASP A CA 1
ATOM 659 C C . ASP A 1 94 ? 0.558 -10.166 17.317 1.00 96.50 94 ASP A C 1
ATOM 661 O O . ASP A 1 94 ? -0.576 -9.720 17.501 1.00 96.50 94 ASP A O 1
ATOM 665 N N . THR A 1 95 ? 1.071 -11.166 18.036 1.00 95.69 95 THR A N 1
ATOM 666 C CA . THR A 1 95 ? 0.382 -11.861 19.132 1.00 95.69 95 THR A CA 1
ATOM 667 C C . THR A 1 95 ? 0.759 -11.318 20.509 1.00 95.69 95 THR A C 1
ATOM 669 O O . THR A 1 95 ? 0.456 -11.962 21.512 1.00 95.69 95 THR A O 1
ATOM 672 N N . THR A 1 96 ? 1.486 -10.204 20.576 1.00 93.88 96 THR A N 1
ATOM 673 C CA . THR A 1 96 ? 1.876 -9.577 21.841 1.00 93.88 96 THR A CA 1
ATOM 674 C C . THR A 1 96 ? 0.641 -9.013 22.544 1.00 93.88 96 THR A C 1
ATOM 676 O O . THR A 1 96 ? -0.150 -8.284 21.943 1.00 93.88 96 THR A O 1
ATOM 679 N N . ASP A 1 97 ? 0.463 -9.363 23.821 1.00 92.19 97 ASP A N 1
ATOM 680 C CA . ASP A 1 97 ? -0.616 -8.810 24.639 1.00 92.19 97 ASP A CA 1
ATOM 681 C C . ASP A 1 97 ? -0.387 -7.310 24.859 1.00 92.19 97 ASP A C 1
ATOM 683 O O . ASP A 1 97 ? 0.669 -6.892 25.333 1.00 92.19 97 ASP A O 1
ATOM 687 N N . ALA A 1 98 ? -1.404 -6.498 24.575 1.00 94.31 98 ALA A N 1
ATOM 688 C CA . ALA A 1 98 ? -1.359 -5.071 24.860 1.00 94.31 98 ALA A CA 1
ATOM 689 C C . ALA A 1 98 ? -1.434 -4.830 26.377 1.00 94.31 98 ALA A C 1
ATOM 691 O O . ALA A 1 98 ? -2.494 -5.008 26.986 1.00 94.31 98 ALA A O 1
ATOM 692 N N . THR A 1 99 ? -0.330 -4.400 26.992 1.00 90.19 99 THR A N 1
ATOM 693 C CA . THR A 1 99 ? -0.317 -3.975 28.405 1.00 90.19 99 THR A CA 1
ATOM 694 C C . THR A 1 99 ? -0.534 -2.468 28.569 1.00 90.19 99 THR A C 1
ATOM 696 O O . THR A 1 99 ? -1.028 -2.014 29.603 1.00 90.19 99 THR A O 1
ATOM 699 N N . ASP A 1 100 ? -0.246 -1.704 27.513 1.00 88.62 100 ASP A N 1
ATOM 700 C CA . ASP A 1 100 ? -0.517 -0.278 27.377 1.00 88.62 100 ASP A CA 1
ATOM 701 C C . ASP A 1 100 ? -0.906 0.094 25.929 1.00 88.62 100 ASP A C 1
ATOM 703 O O . ASP A 1 100 ? -1.192 -0.764 25.093 1.00 88.62 100 ASP A O 1
ATOM 707 N N . ARG A 1 101 ? -0.967 1.399 25.624 1.00 86.38 101 ARG A N 1
ATOM 708 C CA . ARG A 1 101 ? -1.375 1.897 24.300 1.00 86.38 101 ARG A CA 1
ATOM 709 C C . ARG A 1 101 ? -0.293 1.745 23.220 1.00 86.38 101 ARG A C 1
ATOM 711 O O . ARG A 1 101 ? -0.607 1.929 22.051 1.00 86.38 101 ARG A O 1
ATOM 718 N N . THR A 1 102 ? 0.955 1.475 23.580 1.00 88.94 102 THR A N 1
ATOM 719 C CA . THR A 1 102 ? 2.105 1.425 22.663 1.00 88.94 102 THR A CA 1
ATOM 720 C C . THR A 1 102 ? 2.571 0.013 22.331 1.00 88.94 102 THR A C 1
ATOM 722 O O . THR A 1 102 ? 3.163 -0.179 21.274 1.00 88.94 102 THR A O 1
ATOM 725 N N . GLU A 1 103 ? 2.256 -0.968 23.173 1.00 86.44 103 GLU A N 1
ATOM 726 C CA . GLU A 1 103 ? 2.608 -2.384 22.975 1.00 86.44 103 GLU A CA 1
ATOM 727 C C . GLU A 1 103 ? 1.507 -3.203 22.272 1.00 86.44 103 GLU A C 1
ATOM 729 O O . GLU A 1 103 ? 1.543 -4.430 22.263 1.00 86.44 103 GLU A O 1
ATOM 734 N N . ALA A 1 104 ? 0.495 -2.546 21.699 1.00 91.56 104 ALA A N 1
ATOM 735 C CA . ALA A 1 104 ? -0.598 -3.220 21.006 1.00 91.56 104 ALA A CA 1
ATOM 736 C C . ALA A 1 104 ? -0.264 -3.510 19.535 1.00 91.56 104 ALA A C 1
ATOM 738 O O . ALA A 1 104 ? 0.339 -2.685 18.850 1.00 91.56 104 ALA A O 1
ATOM 739 N N . SER A 1 105 ? -0.790 -4.620 19.007 1.00 95.12 105 SER A N 1
ATOM 740 C CA . SER A 1 105 ? -0.701 -4.960 17.578 1.00 95.12 105 SER A CA 1
ATOM 741 C C . SER A 1 105 ? -1.345 -3.907 16.663 1.00 95.12 105 SER A C 1
ATOM 743 O O . SER A 1 105 ? -0.951 -3.741 15.509 1.00 95.12 105 SER A O 1
ATOM 745 N N . VAL A 1 106 ? -2.326 -3.162 17.182 1.00 95.75 106 VAL A N 1
ATOM 746 C CA . VAL A 1 106 ? -2.938 -2.009 16.517 1.00 95.75 106 VAL A CA 1
ATOM 747 C C . VAL A 1 106 ? -2.952 -0.820 17.472 1.00 95.75 106 VAL A C 1
ATOM 749 O O . VAL A 1 106 ? -3.629 -0.844 18.500 1.00 95.75 106 VAL A O 1
ATOM 752 N N . VAL A 1 107 ? -2.265 0.257 17.087 1.00 95.62 107 VAL A N 1
ATOM 753 C CA . VAL A 1 107 ? -2.251 1.537 17.806 1.00 95.62 107 VAL A CA 1
ATOM 754 C C . VAL A 1 107 ? -2.859 2.619 16.923 1.00 95.62 107 VAL A C 1
ATOM 756 O O . VAL A 1 107 ? -2.375 2.890 15.827 1.00 95.62 107 VAL A O 1
ATOM 759 N N . THR A 1 108 ? -3.907 3.284 17.408 1.00 94.94 108 THR A N 1
ATOM 760 C CA . THR A 1 108 ? -4.472 4.467 16.749 1.00 94.94 108 THR A CA 1
ATOM 761 C C . THR A 1 108 ? -4.189 5.703 17.591 1.00 94.94 108 THR A C 1
ATOM 763 O O . THR A 1 108 ? -4.456 5.724 18.787 1.00 94.94 108 THR A O 1
ATOM 766 N N . TYR A 1 109 ? -3.666 6.777 17.003 1.00 93.94 109 TYR A N 1
ATOM 767 C CA . TYR A 1 109 ? -3.551 8.053 17.728 1.00 93.94 109 TYR A CA 1
ATOM 768 C C . TYR A 1 109 ? -4.880 8.822 17.757 1.00 93.94 109 TYR A C 1
ATOM 770 O O . TYR A 1 109 ? -5.141 9.566 18.698 1.00 93.94 109 TYR A O 1
ATOM 778 N N . GLY A 1 110 ? -5.736 8.609 16.752 1.00 94.81 110 GLY A N 1
ATOM 779 C CA . GLY A 1 110 ? -7.109 9.112 16.711 1.00 94.81 110 GLY A CA 1
ATOM 780 C C . GLY A 1 110 ? -8.140 8.127 17.273 1.00 94.81 110 GLY A C 1
ATOM 781 O O . GLY A 1 110 ? -7.805 7.056 17.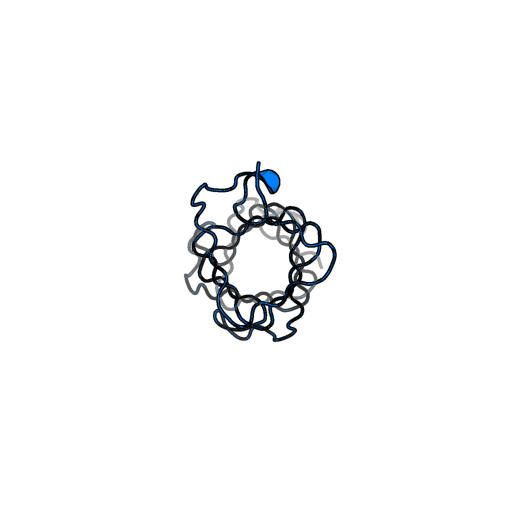789 1.00 94.81 110 GLY A O 1
ATOM 782 N N . GLY A 1 111 ? -9.415 8.501 17.138 1.00 95.19 111 GLY A N 1
ATOM 783 C CA . GLY A 1 111 ? -10.548 7.640 17.476 1.00 95.19 111 GLY A CA 1
ATOM 784 C C . GLY A 1 111 ? -10.689 6.445 16.530 1.00 95.19 111 GLY A C 1
ATOM 785 O O . GLY A 1 111 ? -10.209 6.469 15.396 1.00 95.19 111 GLY A O 1
ATOM 786 N N . LEU A 1 112 ? -11.382 5.410 17.003 1.00 96.31 112 LEU A N 1
ATOM 787 C CA . LEU A 1 112 ? -11.732 4.226 16.225 1.00 96.31 112 LEU A CA 1
ATOM 788 C C . LEU A 1 112 ? -13.245 4.209 15.994 1.00 96.31 112 LEU A C 1
ATOM 790 O O . LEU A 1 112 ? -14.020 4.146 16.945 1.00 96.31 112 LEU A O 1
ATOM 794 N N . GLY A 1 113 ? -13.665 4.266 14.731 1.00 96.50 113 GLY A N 1
ATOM 795 C CA . GLY A 1 113 ? -15.065 4.106 14.346 1.00 96.50 113 GLY A CA 1
ATOM 796 C C . GLY A 1 113 ? -15.351 2.666 13.935 1.00 96.50 113 GLY A C 1
ATOM 797 O O . GLY A 1 113 ? -14.714 2.160 13.014 1.00 96.50 113 GLY A O 1
ATOM 798 N N . VAL A 1 114 ? -16.330 2.020 14.573 1.00 97.38 114 VAL A N 1
ATOM 799 C CA . VAL A 1 114 ? -16.789 0.677 14.191 1.00 97.38 114 VAL A CA 1
ATOM 800 C C . VAL A 1 114 ? -18.281 0.730 13.881 1.00 97.38 114 VAL A C 1
ATOM 802 O O . VAL A 1 114 ? -19.100 1.009 14.748 1.00 97.38 114 VAL A O 1
ATOM 805 N N . ALA A 1 115 ? -18.645 0.488 12.619 1.00 97.44 115 ALA A N 1
ATOM 806 C CA . ALA A 1 115 ? -20.032 0.604 12.154 1.00 97.44 115 ALA A CA 1
ATOM 807 C C . ALA A 1 115 ? -20.910 -0.615 12.497 1.00 97.44 115 ALA A C 1
ATOM 809 O O . ALA A 1 115 ? -22.135 -0.564 12.371 1.00 97.44 115 ALA A O 1
ATOM 810 N N . LYS A 1 116 ? -20.286 -1.741 12.849 1.00 96.94 116 LYS A N 1
ATOM 811 C CA . LYS A 1 116 ? -20.938 -3.011 13.195 1.00 96.94 116 LYS A CA 1
ATOM 812 C C . LYS A 1 116 ? -20.477 -3.463 14.580 1.00 96.94 116 LYS A C 1
ATOM 814 O O . LYS A 1 116 ? -19.810 -2.720 15.288 1.00 96.94 116 LYS A O 1
ATOM 819 N N . ALA A 1 117 ? -20.873 -4.667 14.977 1.00 96.81 117 ALA A N 1
ATOM 820 C CA . ALA A 1 117 ? -20.455 -5.225 16.251 1.00 96.81 117 ALA A CA 1
ATOM 821 C C . ALA A 1 117 ? -18.930 -5.401 16.308 1.00 96.81 117 ALA A C 1
ATOM 823 O O . ALA A 1 117 ? -18.320 -5.885 15.353 1.00 96.81 117 ALA A O 1
ATOM 824 N N . SER A 1 118 ? -18.355 -5.065 17.458 1.00 97.00 118 SER A N 1
ATOM 825 C CA . SER A 1 118 ? -16.999 -5.451 17.843 1.00 97.00 118 SER A CA 1
ATOM 826 C C . SER A 1 118 ? -17.072 -6.672 18.755 1.00 97.00 118 SER A C 1
ATOM 828 O O . SER A 1 118 ? -17.919 -6.725 19.648 1.00 97.00 118 SER A O 1
ATOM 830 N N . PHE A 1 119 ? -16.182 -7.641 18.553 1.00 97.44 119 PHE A N 1
ATOM 831 C CA . PHE A 1 119 ? -16.044 -8.803 19.428 1.00 97.44 119 PHE A CA 1
ATOM 832 C C . PHE A 1 119 ? -14.692 -8.752 20.139 1.00 97.44 119 PHE A C 1
ATOM 834 O O . PHE A 1 119 ? -13.654 -8.690 19.485 1.00 97.44 119 PHE A O 1
ATOM 841 N N . PHE A 1 120 ? -14.712 -8.809 21.470 1.00 96.06 120 PHE A N 1
ATOM 842 C CA . PHE A 1 120 ? -13.514 -8.820 22.306 1.00 96.06 120 PHE A CA 1
ATOM 843 C C . PHE A 1 120 ? -13.451 -10.154 23.048 1.00 96.06 120 PHE A C 1
ATOM 845 O O . PHE A 1 120 ? -14.292 -10.434 23.898 1.00 96.06 120 PHE A O 1
ATOM 852 N N . GLY A 1 121 ? -12.475 -10.994 22.694 1.00 94.69 121 GLY A N 1
ATOM 853 C CA . GLY A 1 121 ? -12.272 -12.296 23.343 1.00 94.69 121 GLY A CA 1
ATOM 854 C C . GLY A 1 121 ? -11.558 -12.212 24.698 1.00 94.69 121 GLY A C 1
ATOM 855 O O . GLY A 1 121 ? -11.584 -13.176 25.457 1.00 94.69 121 GLY A O 1
ATOM 856 N N . GLY A 1 122 ? -10.923 -11.073 24.988 1.00 92.50 122 GLY A N 1
ATOM 857 C CA . GLY A 1 122 ? -10.213 -10.789 26.234 1.00 92.50 122 GLY A CA 1
ATOM 858 C C . GLY A 1 122 ? -10.836 -9.636 27.023 1.00 92.50 122 GLY A C 1
ATOM 859 O O . GLY A 1 122 ? -11.940 -9.174 26.730 1.00 92.50 122 GLY A O 1
ATOM 860 N N . VAL A 1 123 ? -10.109 -9.166 28.036 1.00 92.12 123 VAL A N 1
ATOM 861 C CA . VAL A 1 123 ? -10.527 -8.028 28.864 1.00 92.12 123 VAL A CA 1
ATOM 862 C C . VAL A 1 123 ? -10.456 -6.734 28.053 1.00 92.12 123 VAL A C 1
ATOM 864 O O . VAL A 1 123 ? -9.471 -6.472 27.369 1.00 92.12 123 VAL A O 1
ATOM 867 N N . MET A 1 124 ? -11.492 -5.905 28.166 1.00 93.69 124 MET A N 1
ATOM 868 C CA . MET A 1 124 ? -11.466 -4.521 27.704 1.00 93.69 124 MET A CA 1
ATOM 869 C C . MET A 1 124 ? -11.102 -3.605 28.874 1.00 93.69 124 MET A C 1
ATOM 871 O O . MET A 1 124 ? -11.788 -3.608 29.895 1.00 93.69 124 MET A O 1
ATOM 875 N N . THR A 1 125 ? -10.064 -2.790 28.695 1.00 92.31 125 THR A N 1
ATOM 876 C CA . THR A 1 125 ? -9.640 -1.777 29.670 1.00 92.31 125 THR A CA 1
ATOM 877 C C . THR A 1 125 ? -9.957 -0.384 29.138 1.00 92.31 125 THR A C 1
ATOM 879 O O . THR A 1 125 ? -9.561 -0.036 28.028 1.00 92.31 125 THR A O 1
ATOM 882 N N . ILE A 1 126 ? -10.653 0.424 29.941 1.00 93.00 126 ILE A N 1
ATOM 883 C CA . ILE A 1 126 ? -10.967 1.828 29.651 1.00 93.00 126 ILE A CA 1
ATOM 884 C C . ILE A 1 126 ? -10.313 2.669 30.746 1.00 93.00 126 ILE A C 1
ATOM 886 O O . ILE A 1 126 ? -10.609 2.482 31.923 1.00 93.00 126 ILE A O 1
ATOM 890 N N . THR A 1 127 ? -9.401 3.559 30.360 1.00 92.12 127 THR A N 1
ATOM 891 C CA . THR A 1 127 ? -8.558 4.322 31.298 1.00 92.12 127 THR A CA 1
ATOM 892 C C . THR A 1 127 ? -9.012 5.761 31.508 1.00 92.12 127 THR A C 1
ATOM 894 O O . THR A 1 127 ? -8.378 6.485 32.265 1.00 92.12 127 THR A O 1
ATOM 897 N N . ASP A 1 128 ? -10.053 6.211 30.807 1.00 92.12 128 ASP A N 1
ATOM 898 C CA . ASP A 1 128 ? -10.618 7.538 31.036 1.00 92.12 128 ASP A CA 1
ATOM 899 C C . ASP A 1 128 ? -11.165 7.619 32.476 1.00 92.12 128 ASP A C 1
ATOM 901 O O . ASP A 1 128 ? -11.897 6.740 32.929 1.00 92.12 128 ASP A O 1
ATOM 905 N N . GLU A 1 129 ? -10.770 8.657 33.212 1.00 93.75 129 GLU A N 1
ATOM 906 C CA . GLU A 1 129 ? -11.158 8.879 34.611 1.00 93.75 129 GLU A CA 1
ATOM 907 C C . GLU A 1 129 ? -12.471 9.671 34.741 1.00 93.75 129 GLU A C 1
ATOM 909 O O . GLU A 1 129 ? -12.939 9.947 35.851 1.00 93.75 129 GLU A O 1
ATOM 914 N N . THR A 1 130 ? -13.089 10.051 33.620 1.00 93.94 130 THR A N 1
ATOM 915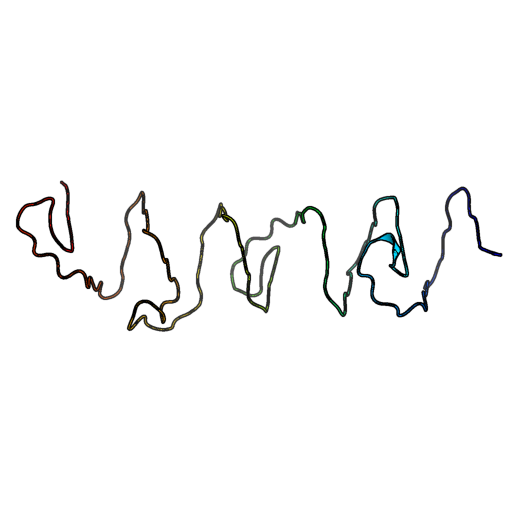 C CA . THR A 1 130 ? -14.338 10.811 33.602 1.00 93.94 130 THR A CA 1
ATOM 916 C C . THR A 1 130 ? -15.455 9.997 34.255 1.00 93.94 130 THR A C 1
ATOM 918 O O . THR A 1 130 ? -15.902 8.968 33.742 1.00 93.94 130 THR A O 1
ATOM 921 N N . GLN A 1 131 ? -15.941 10.478 35.400 1.00 88.81 131 GLN A N 1
ATOM 922 C CA . GLN A 1 131 ? -17.045 9.851 36.119 1.00 88.81 131 GLN A CA 1
ATOM 923 C C . GLN A 1 131 ? -18.340 9.922 35.298 1.00 88.81 131 GLN A C 1
ATOM 925 O O . GLN A 1 131 ? -18.707 10.979 34.780 1.00 88.81 131 GLN A O 1
ATOM 930 N N . SER A 1 132 ? -19.072 8.806 35.233 1.00 92.00 132 SER A N 1
ATOM 931 C CA . SER A 1 132 ? -20.425 8.806 34.678 1.00 92.00 132 SER A CA 1
ATOM 932 C C . SER A 1 132 ? -21.398 9.464 35.658 1.00 92.00 132 SER A C 1
ATOM 934 O O . SER A 1 132 ? -21.581 9.007 36.786 1.00 92.00 132 SER A O 1
ATOM 936 N N . THR A 1 133 ? -22.002 10.567 35.228 1.00 90.88 133 THR A N 1
ATOM 937 C CA . THR A 1 133 ? -22.982 11.356 35.999 1.00 90.88 133 THR A CA 1
ATOM 938 C C . THR A 1 133 ? -24.363 11.370 35.342 1.00 90.88 133 THR A C 1
ATOM 940 O O . THR A 1 133 ? -25.341 11.801 35.949 1.00 90.88 133 THR A O 1
ATOM 943 N N . SER A 1 134 ? -24.450 10.891 34.102 1.00 87.75 134 SER A N 1
ATOM 944 C CA . SER A 1 134 ? -25.660 10.743 33.297 1.00 87.75 134 SER A CA 1
ATOM 945 C C . SER A 1 134 ? -25.415 9.697 32.195 1.00 87.75 134 SER A C 1
ATOM 947 O O . SER A 1 134 ? -24.254 9.391 31.921 1.00 87.75 134 SER A O 1
ATOM 949 N N . PRO A 1 135 ? -26.454 9.184 31.508 1.00 85.06 135 PRO A N 1
ATOM 950 C CA . PRO A 1 135 ? -26.282 8.182 30.449 1.00 85.06 135 PRO A CA 1
ATOM 951 C C . PRO A 1 135 ? -25.362 8.596 29.289 1.00 85.06 135 PRO A C 1
ATOM 953 O O . PRO A 1 135 ? -24.814 7.724 28.631 1.00 85.06 135 PRO A O 1
ATOM 956 N N . GLY A 1 136 ? -25.184 9.901 29.046 1.00 86.62 136 GLY A N 1
ATOM 957 C CA . GLY A 1 136 ? -24.320 10.445 27.989 1.00 86.62 136 GLY A CA 1
ATOM 958 C C . GLY A 1 136 ? -22.932 10.889 28.461 1.00 86.62 136 GLY A C 1
ATOM 959 O O . GLY A 1 136 ? -22.218 11.542 27.705 1.00 86.62 136 GLY A O 1
ATOM 960 N N . THR A 1 137 ? -22.559 10.619 29.717 1.00 88.25 137 THR A N 1
ATOM 961 C CA . THR A 1 137 ? -21.261 11.021 30.280 1.00 88.25 137 THR A CA 1
ATOM 962 C C . THR A 1 137 ? -20.520 9.839 30.889 1.00 88.25 137 THR A C 1
ATOM 964 O O . THR A 1 137 ? -21.123 8.893 31.396 1.00 88.25 137 THR A O 1
ATOM 967 N N . GLY A 1 138 ? -19.192 9.934 30.892 1.00 91.00 138 GLY A N 1
ATOM 968 C CA . GLY A 1 138 ? -18.297 8.976 31.527 1.00 91.00 138 GLY A CA 1
ATOM 969 C C . GLY A 1 138 ? -17.284 8.377 30.558 1.00 91.00 138 GLY A C 1
ATOM 970 O O . GLY A 1 138 ? -17.365 8.578 29.350 1.00 91.00 138 GLY A O 1
ATOM 971 N N . ALA A 1 139 ? -16.356 7.606 31.115 1.00 91.69 139 ALA A N 1
ATOM 972 C CA . ALA A 1 139 ? -15.347 6.842 30.385 1.00 91.69 139 ALA A CA 1
ATOM 973 C C . ALA A 1 139 ? -15.936 5.852 29.359 1.00 91.69 139 ALA A C 1
ATOM 975 O O . ALA A 1 139 ? -15.345 5.581 28.316 1.00 91.69 139 ALA A O 1
ATOM 976 N N . LEU A 1 140 ? -17.118 5.313 29.670 1.00 91.62 140 LEU A N 1
ATOM 977 C CA . LEU A 1 140 ? -17.933 4.497 28.781 1.00 91.62 140 LEU A CA 1
ATOM 978 C C . LEU A 1 140 ? -19.336 5.095 28.727 1.00 91.62 140 LEU A C 1
ATOM 980 O O . LEU A 1 140 ? -19.995 5.231 29.757 1.00 91.62 140 LEU A O 1
ATOM 984 N N . VAL A 1 141 ? -19.793 5.399 27.517 1.00 89.69 141 VAL A N 1
ATOM 985 C CA . VAL A 1 141 ? -21.144 5.885 27.231 1.00 89.69 141 VAL A CA 1
ATOM 986 C C . VAL A 1 141 ? -21.857 4.832 26.393 1.00 89.69 141 VAL A C 1
ATOM 988 O O . VAL A 1 141 ? -21.322 4.372 25.384 1.00 89.69 141 VAL A O 1
ATOM 991 N N . VAL A 1 142 ? -23.055 4.437 26.819 1.00 88.50 142 VAL A N 1
ATOM 992 C CA . VAL A 1 142 ? -23.897 3.467 26.111 1.00 88.50 142 VAL A CA 1
ATOM 993 C C . VAL A 1 142 ? -25.229 4.141 25.821 1.00 88.50 142 VAL A C 1
ATOM 995 O O . VAL A 1 142 ? -26.006 4.403 26.735 1.00 88.50 142 VAL A O 1
ATOM 998 N N . GLU A 1 143 ? -25.475 4.441 24.549 1.00 83.38 143 GLU A N 1
ATOM 999 C CA . GLU A 1 143 ? -26.733 5.027 24.087 1.00 83.38 143 GLU A CA 1
ATOM 1000 C C . GLU A 1 143 ? -27.664 3.917 23.579 1.00 83.38 143 GLU A C 1
ATOM 1002 O O . GLU A 1 143 ? -27.260 3.103 22.743 1.00 83.38 143 GLU A O 1
ATOM 1007 N N . GLY A 1 144 ? -28.901 3.869 24.091 1.00 69.19 144 GLY A N 1
ATOM 1008 C CA . GLY A 1 144 ? -29.900 2.857 23.722 1.00 69.19 144 GLY A CA 1
ATOM 1009 C C . GLY A 1 144 ? -30.984 2.652 24.766 1.00 69.19 144 GLY A C 1
ATOM 1010 O O . GLY A 1 144 ? -30.630 2.483 25.952 1.00 69.19 144 GLY A O 1
#

Organism: NCBI:txid63592

Sequence (144 aa):
YYGLNVGLTTTLGRQVSMLDTTDATSISEAAVTLSGGMGVAKDVHIGGNLFVASGIQFTDTTDSTDKDTGALVLEGGLGVELSTNLGGTLTVHDTTDATDRTEASVVTYGGLGVAKASFFGGVMTITDETQSTSPGTGALVVEG

pLDDT: mean 94.12, std 6.31, range [45.91, 98.19]

Foldseek 3Di:
DDDDDDPDDDDDPDDDDQDDPDDDPDQVRDSDHDPDDDDDPDDDDDPDDDDDPPDDDQPFPWDDPDQCDDSDHDPDDDDDPDDDDDPDDDDQPDPFDDPDQPRDSDHDPDDDDDPDDDDDPDDDDQDWPWDDPDQCTDSDHDDD

Solvent-accessible surface area (backbone atoms only — not comparable to full-atom values): 11042 Å² total; per-residue (Å²): 135,94,74,93,83,76,97,71,90,84,85,73,98,63,90,83,86,81,86,67,80,62,81,55,92,47,73,88,58,33,76,72,73,70,98,64,88,86,87,71,99,63,90,83,87,72,97,67,87,87,85,73,98,76,85,86,84,81,82,63,81,53,70,63,87,51,87,87,38,42,61,73,69,66,98,62,88,86,88,70,97,65,90,84,87,76,94,67,87,88,82,77,85,62,81,58,74,58,86,53,78,81,54,32,72,74,67,70,95,66,88,85,88,71,97,63,90,84,86,75,97,64,89,85,85,79,83,58,82,50,69,64,83,49,70,88,34,35,59,71,64,69,86,130